Protein AF-A0A7X9UGZ6-F1 (afdb_monomer)

Nearest PDB structures (foldseek):
  1gze-assembly4_D  TM=7.733E-01  e=9.485E-01  Clostridium botulinum
  2c8e-assembly2_F  TM=8.120E-01  e=1.155E+00  Clostridium botulinum
  3bw8-assembly1_A  TM=7.948E-01  e=1.406E+00  Hathewaya limosa
  3bw8-assembly2_B  TM=7.922E-01  e=1.952E+00  Hathewaya limosa

Sequence (68 aa):
MYSAEYMLWNGSSFQELELTASSTYTMELAEQLLDHYMVRGGKTYEFLYSVLDADRKKVLFYMKEVDL

Mean predicted aligned error: 4.48 Å

pLDDT: mean 87.74, std 11.01, range [51.5, 96.94]

Structure (mmCIF, N/CA/C/O backbone):
data_AF-A0A7X9UGZ6-F1
#
_entry.id   AF-A0A7X9UGZ6-F1
#
loop_
_atom_site.group_PDB
_atom_site.id
_atom_site.type_symbol
_atom_site.label_atom_id
_atom_site.label_alt_id
_atom_site.label_comp_id
_atom_site.label_asym_id
_atom_site.label_entity_id
_atom_site.label_seq_id
_atom_site.pdbx_PDB_ins_code
_atom_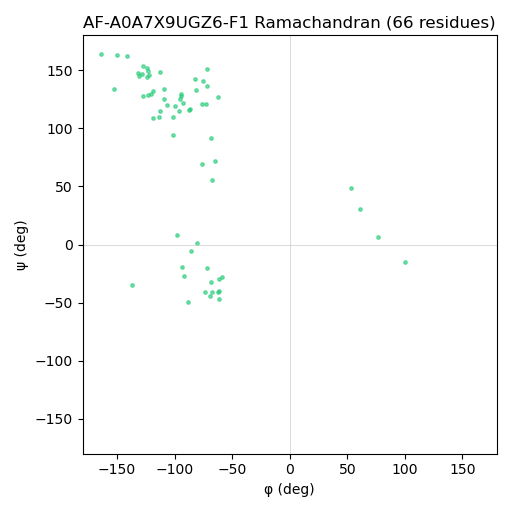site.Cartn_x
_atom_site.Cartn_y
_atom_site.Cartn_z
_atom_site.occupancy
_atom_site.B_iso_or_equiv
_atom_site.auth_seq_id
_atom_site.auth_comp_id
_atom_site.auth_asym_id
_atom_site.auth_atom_id
_atom_site.pdbx_PDB_model_num
ATOM 1 N N . MET A 1 1 ? 17.358 7.155 -8.706 1.00 78.94 1 MET A N 1
ATOM 2 C CA . MET A 1 1 ? 16.911 6.528 -7.451 1.00 78.94 1 MET A CA 1
ATOM 3 C C . MET A 1 1 ? 15.495 6.053 -7.678 1.00 78.94 1 MET A C 1
ATOM 5 O O . MET A 1 1 ? 14.804 6.739 -8.423 1.00 78.94 1 MET A O 1
ATOM 9 N N . TYR A 1 2 ? 15.110 4.891 -7.153 1.00 85.00 2 TYR A N 1
ATOM 10 C CA . TYR A 1 2 ? 13.700 4.502 -7.190 1.00 85.00 2 TYR A CA 1
ATOM 11 C C . TYR A 1 2 ? 12.908 5.363 -6.200 1.00 85.00 2 TYR A C 1
ATOM 13 O O . TYR A 1 2 ? 13.486 5.815 -5.213 1.00 85.00 2 TYR A O 1
ATOM 21 N N . SER A 1 3 ? 11.625 5.597 -6.469 1.00 87.31 3 SER A N 1
ATOM 22 C CA . SER A 1 3 ? 10.699 6.277 -5.551 1.00 87.31 3 SER A CA 1
ATOM 23 C C . SER A 1 3 ? 9.431 5.451 -5.334 1.00 87.31 3 SER A C 1
ATOM 25 O O . SER A 1 3 ? 9.041 4.682 -6.214 1.00 87.31 3 SER A O 1
ATOM 27 N N . ALA A 1 4 ? 8.775 5.626 -4.187 1.00 89.69 4 ALA A N 1
ATOM 28 C CA . ALA A 1 4 ? 7.498 4.974 -3.898 1.00 89.69 4 ALA A CA 1
ATOM 29 C C . ALA A 1 4 ? 6.319 5.737 -4.521 1.00 89.69 4 ALA A C 1
ATOM 31 O O . ALA A 1 4 ? 6.287 6.965 -4.483 1.00 89.69 4 ALA A O 1
ATOM 32 N N . GLU A 1 5 ? 5.328 5.002 -5.014 1.00 92.12 5 GLU A N 1
ATOM 33 C CA . GLU A 1 5 ? 3.957 5.476 -5.223 1.00 92.12 5 GLU A CA 1
ATOM 34 C C . GLU A 1 5 ? 3.008 4.578 -4.441 1.00 92.12 5 GLU A C 1
ATOM 36 O O . GLU A 1 5 ? 3.237 3.372 -4.340 1.00 92.12 5 GLU A O 1
ATOM 41 N N . TYR A 1 6 ? 1.930 5.148 -3.916 1.00 93.25 6 TYR A N 1
ATOM 42 C CA . TYR A 1 6 ? 0.983 4.407 -3.096 1.00 93.25 6 TYR A CA 1
ATOM 43 C C . TYR A 1 6 ? -0.398 4.452 -3.727 1.00 93.25 6 TYR A C 1
ATOM 45 O O . TYR A 1 6 ? -0.906 5.516 -4.063 1.00 93.25 6 TYR A O 1
ATOM 53 N N . MET A 1 7 ? -1.006 3.284 -3.871 1.00 95.88 7 MET A N 1
ATOM 54 C CA . MET A 1 7 ? -2.298 3.077 -4.502 1.00 95.88 7 MET A CA 1
ATOM 55 C C . MET A 1 7 ? -3.246 2.478 -3.465 1.00 95.88 7 MET A C 1
ATOM 57 O O . MET A 1 7 ? -3.094 1.322 -3.071 1.00 95.88 7 MET A O 1
ATOM 61 N N . LEU A 1 8 ? -4.219 3.261 -3.003 1.00 96.00 8 LEU A N 1
ATOM 62 C CA . LEU A 1 8 ? -5.174 2.870 -1.970 1.00 96.00 8 LEU A CA 1
ATOM 63 C C . LEU A 1 8 ? -6.461 2.316 -2.588 1.00 96.00 8 LEU A C 1
ATOM 65 O O . LEU A 1 8 ? -7.095 2.963 -3.422 1.00 96.00 8 LEU A O 1
ATOM 69 N N . TRP A 1 9 ? -6.869 1.130 -2.148 1.00 96.94 9 TRP A N 1
ATOM 70 C CA . TRP A 1 9 ? -8.163 0.544 -2.476 1.00 96.94 9 TRP A CA 1
ATOM 71 C C . TRP A 1 9 ? -9.290 1.269 -1.737 1.00 96.94 9 TRP A C 1
ATOM 73 O O . TRP A 1 9 ? -9.332 1.269 -0.508 1.00 96.94 9 TRP A O 1
ATOM 83 N N . ASN A 1 10 ? -10.239 1.838 -2.482 1.00 92.44 10 ASN A N 1
ATOM 84 C CA . ASN A 1 10 ? -11.395 2.552 -1.920 1.00 92.44 10 ASN A CA 1
ATOM 85 C C . ASN A 1 10 ? -12.683 1.703 -1.840 1.00 92.44 10 ASN A C 1
ATOM 87 O O . ASN A 1 10 ? -13.759 2.244 -1.598 1.00 92.44 10 ASN A O 1
ATOM 91 N N . GLY A 1 11 ? -12.602 0.395 -2.113 1.00 93.25 11 GLY A N 1
ATOM 92 C CA . GLY A 1 11 ? -13.765 -0.494 -2.244 1.00 93.25 11 GLY A CA 1
ATOM 93 C C . GLY A 1 11 ? -14.182 -0.798 -3.688 1.00 93.25 11 GLY A C 1
ATOM 94 O O . GLY A 1 11 ? -14.921 -1.754 -3.908 1.00 93.25 11 GLY A O 1
ATOM 95 N N . SER A 1 12 ? -13.696 -0.032 -4.670 1.00 95.31 12 SER A N 1
ATOM 96 C CA . SER A 1 12 ? -14.054 -0.184 -6.092 1.00 95.31 12 SER A CA 1
ATOM 97 C C . SER A 1 12 ? -12.871 -0.073 -7.055 1.00 95.31 12 SER A C 1
ATOM 99 O O . SER A 1 12 ? -12.833 -0.764 -8.072 1.00 95.31 12 SER A O 1
ATOM 101 N N . SER A 1 13 ? -11.897 0.780 -6.742 1.00 95.62 13 SER A N 1
ATOM 102 C CA . SER A 1 13 ? -10.704 1.005 -7.547 1.00 95.62 13 SER A CA 1
ATOM 103 C C . SER A 1 13 ? -9.526 1.404 -6.666 1.00 95.62 13 SER A C 1
ATOM 105 O O . SER A 1 13 ? -9.695 1.859 -5.532 1.00 95.62 13 SER A O 1
ATOM 107 N N . PHE A 1 14 ? -8.326 1.292 -7.225 1.00 96.44 14 PHE A N 1
ATOM 108 C CA . PHE A 1 14 ? -7.139 1.898 -6.642 1.00 96.44 14 PHE A CA 1
ATOM 109 C C . PHE A 1 14 ? -7.056 3.377 -7.019 1.00 96.44 14 PHE A C 1
ATOM 111 O O . PHE A 1 14 ? -7.251 3.733 -8.182 1.00 96.44 14 PHE A O 1
ATOM 118 N N . GLN A 1 15 ? -6.792 4.227 -6.03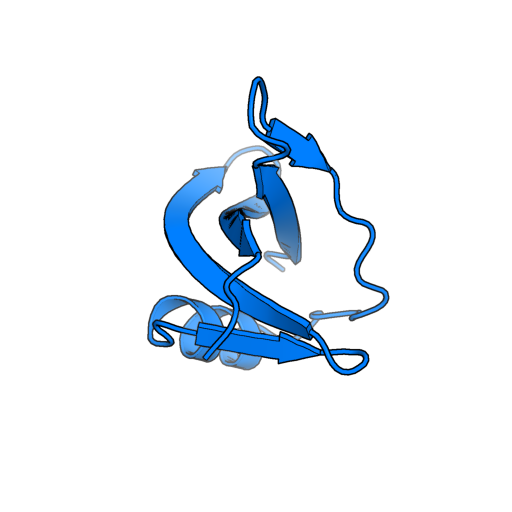2 1.00 95.44 15 GLN A N 1
ATOM 119 C CA . GLN A 1 15 ? -6.543 5.655 -6.214 1.00 95.44 15 GLN A CA 1
ATOM 120 C C . GLN A 1 15 ? -5.191 6.016 -5.615 1.00 95.44 15 GLN A C 1
ATOM 122 O O . GLN A 1 15 ? -4.797 5.459 -4.592 1.00 95.44 15 GLN A O 1
ATOM 127 N N . GLU A 1 16 ? -4.483 6.939 -6.256 1.00 93.12 16 GLU A N 1
ATOM 128 C CA . GLU A 1 16 ? -3.200 7.412 -5.751 1.00 93.12 16 GLU A CA 1
ATOM 129 C C . GLU A 1 16 ? -3.396 8.083 -4.388 1.00 93.12 16 GLU A C 1
ATOM 131 O O . GLU A 1 16 ? -4.239 8.967 -4.223 1.00 93.12 16 GLU A O 1
ATOM 136 N N . LEU A 1 17 ? -2.630 7.628 -3.400 1.00 90.12 17 LEU A N 1
ATOM 137 C CA . LEU A 1 17 ? -2.545 8.260 -2.098 1.00 90.12 17 LEU A CA 1
ATOM 138 C C . LEU A 1 17 ? -1.257 9.069 -2.043 1.00 90.12 17 LEU A C 1
ATOM 140 O O . LEU A 1 17 ? -0.162 8.509 -1.944 1.00 90.12 17 LEU A O 1
ATOM 144 N N . GLU A 1 18 ? -1.397 10.393 -2.045 1.00 83.69 18 GLU A N 1
ATOM 145 C CA . GLU A 1 18 ? -0.280 11.291 -1.777 1.00 83.69 18 GLU A CA 1
ATOM 146 C C . GLU A 1 18 ? 0.138 11.168 -0.312 1.00 83.69 18 GLU A C 1
ATOM 148 O O . GLU A 1 18 ? -0.356 11.839 0.596 1.00 83.69 18 GLU A O 1
ATOM 153 N N . LEU A 1 19 ? 1.082 10.270 -0.077 1.00 77.25 19 LEU A N 1
ATOM 154 C CA . LEU A 1 19 ? 1.808 10.216 1.168 1.00 77.25 19 LEU A CA 1
ATOM 155 C C . LEU A 1 19 ? 2.996 11.160 1.045 1.00 77.25 19 LEU A C 1
ATOM 157 O O . LEU A 1 19 ? 3.901 10.930 0.250 1.00 77.25 19 LEU A O 1
ATOM 161 N N . THR A 1 20 ? 3.019 12.209 1.865 1.00 60.38 20 THR A N 1
ATOM 162 C CA . THR A 1 20 ? 4.145 13.144 2.012 1.00 60.38 20 THR A CA 1
ATOM 163 C C . THR A 1 20 ? 5.355 12.454 2.651 1.00 60.38 20 THR A C 1
ATOM 165 O O . THR A 1 20 ? 5.816 12.815 3.727 1.00 60.38 20 THR A O 1
ATOM 168 N N . ALA A 1 21 ? 5.841 11.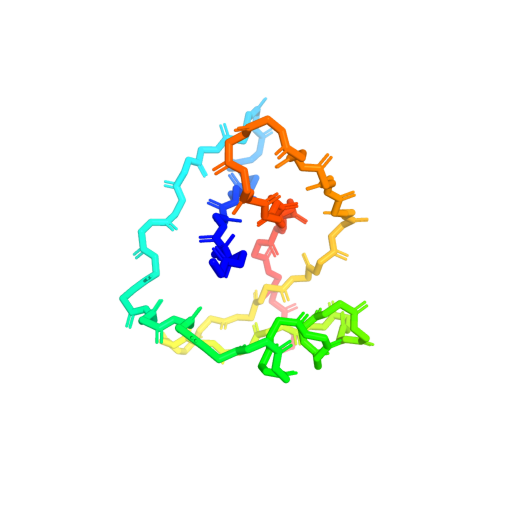356 2.080 1.00 54.22 21 ALA A N 1
ATOM 169 C CA . ALA A 1 21 ? 7.148 10.803 2.389 1.00 54.22 21 ALA A CA 1
ATOM 170 C C . ALA A 1 21 ? 8.004 10.949 1.146 1.00 54.22 21 ALA A C 1
ATOM 172 O O . ALA A 1 21 ? 7.812 10.270 0.143 1.00 54.22 21 ALA A O 1
ATOM 173 N N . SER A 1 22 ? 8.970 11.849 1.260 1.00 51.50 22 SER A N 1
ATOM 174 C CA . SER A 1 22 ? 10.154 11.879 0.424 1.00 51.50 22 SER A CA 1
ATOM 175 C C . SER A 1 22 ? 10.969 10.614 0.712 1.00 51.50 22 SER A C 1
ATOM 177 O O . SER A 1 22 ? 11.996 10.708 1.375 1.00 51.50 22 SER A O 1
ATOM 179 N N . SER A 1 23 ? 10.519 9.431 0.276 1.00 53.28 23 SER A N 1
ATOM 180 C CA . SER A 1 23 ? 11.344 8.220 0.349 1.00 53.28 23 SER A CA 1
ATOM 181 C C . SER A 1 23 ? 12.395 8.274 -0.754 1.00 53.28 23 SER A C 1
ATOM 183 O O . SER A 1 23 ? 12.358 7.583 -1.770 1.00 53.28 23 SER A O 1
ATOM 185 N N . THR A 1 24 ? 13.337 9.198 -0.578 1.00 56.12 24 THR A N 1
ATOM 186 C CA . THR A 1 24 ? 14.493 9.373 -1.452 1.00 56.12 24 THR A CA 1
ATOM 187 C C . THR A 1 24 ? 15.583 8.363 -1.114 1.00 56.12 24 THR A C 1
ATOM 189 O O . THR A 1 24 ? 16.635 8.418 -1.732 1.00 56.12 24 THR A O 1
ATOM 192 N N . TYR A 1 25 ? 15.387 7.464 -0.143 1.00 63.81 25 TYR A N 1
ATOM 193 C CA . TYR A 1 25 ? 16.396 6.504 0.291 1.00 63.81 25 TYR A CA 1
ATOM 194 C C . TYR A 1 25 ? 16.043 5.071 -0.129 1.00 63.81 25 TYR A C 1
ATOM 196 O O . TYR A 1 25 ? 14.987 4.542 0.199 1.00 63.81 25 TYR A O 1
ATOM 204 N N . THR A 1 26 ? 16.967 4.406 -0.831 1.00 73.62 26 THR A N 1
ATOM 205 C CA . THR A 1 26 ? 16.800 3.027 -1.332 1.00 73.62 26 THR A CA 1
ATOM 206 C C . THR A 1 26 ? 16.525 2.014 -0.212 1.00 73.62 26 THR A C 1
ATOM 208 O O . THR A 1 26 ? 15.878 1.002 -0.457 1.00 73.62 26 THR A O 1
ATOM 211 N N . MET A 1 27 ? 17.010 2.276 1.006 1.00 80.56 2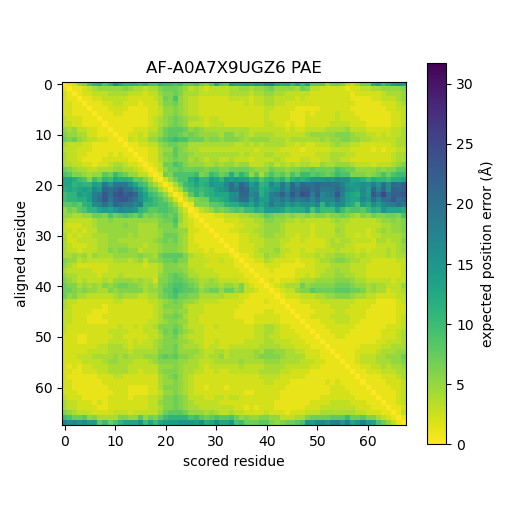7 MET A N 1
ATOM 212 C CA . MET A 1 27 ? 16.820 1.394 2.162 1.00 80.56 27 MET A CA 1
ATOM 213 C C . MET A 1 27 ? 15.389 1.444 2.708 1.00 80.56 27 MET A C 1
ATOM 215 O O . MET A 1 27 ? 14.824 0.390 2.960 1.00 80.56 27 MET A O 1
ATOM 219 N N . GLU A 1 28 ? 14.769 2.625 2.776 1.00 82.94 28 GLU A N 1
ATOM 220 C CA . GLU A 1 28 ? 13.371 2.775 3.215 1.00 82.94 28 GLU A CA 1
ATOM 221 C C . GLU A 1 28 ? 12.417 2.030 2.274 1.00 82.94 28 GLU A C 1
ATOM 223 O O . GLU A 1 28 ? 11.505 1.340 2.713 1.00 82.94 28 GLU A O 1
ATOM 228 N N . LEU A 1 29 ? 12.670 2.102 0.963 1.00 86.44 29 LEU A N 1
ATOM 229 C CA . LEU A 1 29 ? 11.917 1.326 -0.024 1.00 86.44 29 LEU A CA 1
ATOM 230 C C . LEU A 1 29 ? 12.067 -0.185 0.181 1.00 86.44 29 LEU A C 1
ATOM 232 O O . LEU A 1 29 ? 11.101 -0.924 0.007 1.00 86.44 29 LEU A O 1
ATOM 236 N N . ALA A 1 30 ? 13.273 -0.648 0.514 1.00 86.25 30 ALA A N 1
ATOM 237 C CA . ALA A 1 30 ? 13.518 -2.060 0.776 1.00 86.25 30 ALA A CA 1
ATOM 238 C C . ALA A 1 30 ? 12.809 -2.526 2.055 1.00 86.25 30 ALA A C 1
ATOM 240 O O . ALA A 1 30 ? 12.224 -3.602 2.051 1.00 86.25 30 ALA A O 1
ATOM 241 N N . GLU A 1 31 ? 12.815 -1.714 3.112 1.00 87.19 31 GLU A N 1
ATOM 242 C CA . GLU A 1 31 ? 12.082 -1.985 4.355 1.00 87.19 31 GLU A CA 1
ATOM 243 C C . GLU A 1 31 ? 10.574 -2.075 4.096 1.00 87.19 31 GLU A C 1
ATOM 245 O O . GLU A 1 31 ? 9.953 -3.074 4.443 1.00 87.19 31 GLU A O 1
ATOM 250 N N . GLN A 1 32 ? 10.007 -1.121 3.354 1.00 86.44 32 GLN A N 1
ATOM 251 C CA . GLN A 1 32 ? 8.585 -1.134 2.998 1.00 86.44 32 GLN A CA 1
ATOM 252 C C . GLN A 1 32 ? 8.167 -2.356 2.173 1.00 86.44 32 GLN A C 1
ATOM 254 O O . GLN A 1 32 ? 7.024 -2.793 2.256 1.00 86.44 32 GLN A O 1
ATOM 259 N N . LEU A 1 33 ? 9.071 -2.918 1.367 1.00 88.19 33 LEU A N 1
ATOM 260 C CA . LEU A 1 33 ? 8.809 -4.157 0.628 1.00 88.19 33 LEU A CA 1
ATOM 261 C C . LEU A 1 33 ? 8.775 -5.399 1.529 1.00 88.19 33 LEU A C 1
ATOM 263 O O . LEU A 1 33 ? 8.246 -6.427 1.110 1.00 88.19 33 LEU A O 1
ATOM 267 N N . LEU A 1 34 ? 9.362 -5.323 2.724 1.00 90.75 34 LEU A N 1
ATOM 268 C CA . LEU A 1 34 ? 9.365 -6.396 3.718 1.00 90.75 34 LEU A CA 1
ATOM 269 C C . LEU A 1 34 ? 8.218 -6.258 4.726 1.00 90.75 34 LEU A C 1
ATOM 271 O O . LEU A 1 34 ? 7.851 -7.245 5.368 1.00 90.75 34 LEU A O 1
ATOM 275 N N . ASP A 1 35 ? 7.644 -5.064 4.849 1.00 90.19 35 ASP A N 1
ATOM 276 C CA . ASP A 1 35 ? 6.524 -4.797 5.739 1.00 90.19 35 ASP A CA 1
ATOM 277 C C . ASP A 1 35 ? 5.205 -5.346 5.185 1.00 90.19 35 ASP A C 1
ATOM 279 O O . ASP A 1 35 ? 4.891 -5.243 4.000 1.00 90.19 35 ASP A O 1
ATOM 283 N N . HIS A 1 36 ? 4.379 -5.894 6.078 1.00 91.31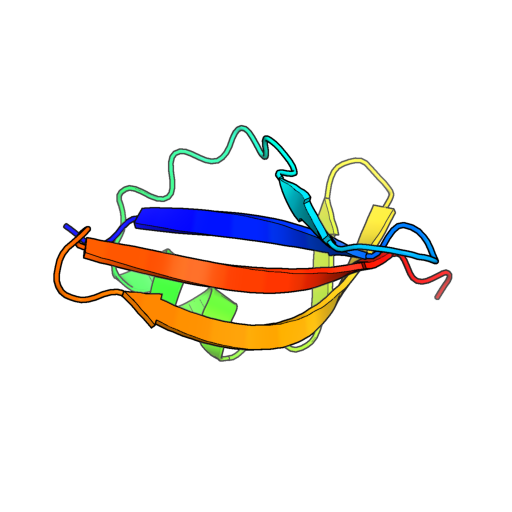 36 HIS A N 1
ATOM 284 C CA . HIS A 1 36 ? 3.007 -6.280 5.739 1.00 91.31 36 HIS A CA 1
ATOM 285 C C . HIS A 1 36 ? 1.999 -5.154 6.012 1.00 91.31 36 HIS A C 1
ATOM 287 O O . HIS A 1 36 ? 0.977 -5.051 5.332 1.00 91.31 36 HIS A O 1
ATOM 293 N N . TYR A 1 37 ? 2.310 -4.278 6.972 1.00 93.19 37 TYR A N 1
ATOM 294 C CA . TYR A 1 37 ? 1.462 -3.159 7.371 1.00 93.19 37 TYR A CA 1
ATOM 295 C C . TYR A 1 37 ? 2.257 -1.860 7.453 1.00 93.19 37 TYR A C 1
ATOM 297 O O . TYR A 1 37 ? 3.411 -1.850 7.869 1.00 93.19 37 TYR A O 1
ATOM 305 N N . MET A 1 38 ? 1.594 -0.750 7.147 1.00 90.88 38 MET A N 1
ATOM 306 C CA . MET A 1 38 ? 2.091 0.603 7.360 1.00 90.88 38 MET A CA 1
ATOM 307 C C . MET A 1 38 ? 1.099 1.372 8.230 1.00 90.88 38 MET A C 1
ATOM 309 O O . MET A 1 38 ? -0.084 1.452 7.906 1.00 90.88 38 MET A O 1
ATOM 313 N N . VAL A 1 39 ? 1.581 1.997 9.303 1.00 91.00 39 VAL A N 1
ATOM 314 C CA . VAL A 1 39 ? 0.765 2.861 10.167 1.00 91.00 39 VAL A CA 1
ATOM 315 C C . VAL A 1 39 ? 1.143 4.313 9.920 1.00 91.00 39 VAL A C 1
ATOM 317 O O . VAL A 1 39 ? 2.294 4.706 10.109 1.00 91.00 39 VA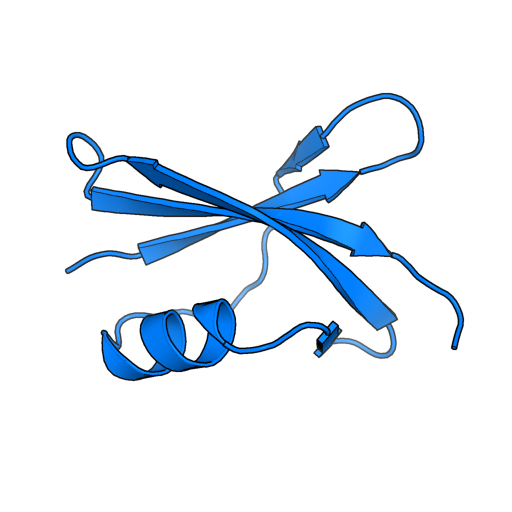L A O 1
ATOM 320 N N . ARG A 1 40 ? 0.184 5.135 9.485 1.00 86.50 40 ARG A N 1
ATOM 321 C CA . ARG A 1 40 ? 0.440 6.546 9.179 1.00 86.50 40 ARG A CA 1
ATOM 322 C C . ARG A 1 40 ? -0.796 7.417 9.347 1.00 86.50 40 ARG A C 1
ATOM 324 O O . ARG A 1 40 ? -1.872 7.085 8.866 1.00 86.50 40 ARG A O 1
ATOM 331 N N . GLY A 1 41 ? -0.630 8.567 10.005 1.00 84.12 41 GLY A N 1
ATOM 332 C CA . GLY A 1 41 ? -1.723 9.526 10.213 1.00 84.12 41 GLY A CA 1
ATOM 333 C C . GLY A 1 41 ? -2.893 8.959 11.024 1.00 84.12 41 GLY A C 1
ATOM 334 O O . GLY A 1 41 ? -4.031 9.339 10.782 1.00 84.12 41 GLY A O 1
ATOM 335 N N . GLY A 1 42 ? -2.623 8.020 11.939 1.00 88.19 42 GLY A N 1
ATOM 336 C CA . GLY A 1 42 ? -3.653 7.334 12.729 1.00 88.19 42 GLY A CA 1
ATOM 337 C C . GLY A 1 42 ? -4.423 6.249 11.971 1.00 88.19 42 GLY A C 1
ATOM 338 O O . GLY A 1 42 ? -5.380 5.715 12.516 1.00 88.19 42 GLY A O 1
ATOM 339 N N . LYS A 1 43 ? -4.016 5.923 10.740 1.00 91.50 43 LYS A N 1
ATOM 340 C CA . LYS A 1 43 ? -4.603 4.863 9.917 1.00 91.50 43 LYS A CA 1
ATOM 341 C C . LYS A 1 43 ? -3.615 3.727 9.716 1.00 91.50 43 LYS A C 1
ATOM 343 O O . LYS A 1 43 ? -2.410 3.977 9.618 1.00 91.50 43 LYS A O 1
ATOM 348 N N . THR A 1 44 ? -4.134 2.511 9.593 1.00 94.25 44 THR A N 1
ATOM 349 C CA . THR A 1 44 ? -3.337 1.337 9.243 1.00 94.25 44 THR A CA 1
ATOM 350 C C . THR A 1 44 ? -3.663 0.886 7.829 1.00 94.25 44 THR A C 1
ATOM 352 O O . THR A 1 44 ? -4.825 0.795 7.436 1.00 94.25 44 THR A O 1
ATOM 355 N N . TYR A 1 45 ? -2.618 0.610 7.059 1.00 94.69 45 TYR A N 1
ATOM 356 C CA . TYR A 1 45 ? -2.700 0.134 5.689 1.00 94.69 45 TYR A CA 1
ATOM 357 C C . TYR A 1 45 ? -2.051 -1.243 5.599 1.00 94.69 45 TYR A C 1
ATOM 359 O O . TYR A 1 45 ? -0.942 -1.429 6.090 1.00 94.69 45 TYR A O 1
ATOM 367 N N . GLU A 1 46 ? -2.723 -2.196 4.964 1.00 95.56 46 GLU A N 1
ATOM 368 C CA . GLU A 1 46 ? -2.162 -3.506 4.618 1.00 95.56 46 GLU A CA 1
ATOM 369 C C . GLU A 1 46 ? -1.613 -3.453 3.191 1.00 95.56 46 GLU A C 1
ATOM 371 O O . GLU A 1 46 ? -2.328 -3.035 2.272 1.00 95.56 46 GLU A O 1
ATOM 376 N N . PHE A 1 47 ? -0.367 -3.889 2.993 1.00 95.06 47 PHE A N 1
ATOM 377 C CA . PHE A 1 47 ? 0.204 -4.057 1.659 1.00 95.06 47 PHE A CA 1
ATOM 378 C C . PHE A 1 47 ? -0.354 -5.326 1.009 1.00 95.06 47 PHE A C 1
ATOM 380 O O . PHE A 1 47 ? -0.190 -6.432 1.519 1.00 95.06 47 PHE A O 1
ATOM 387 N N . LEU A 1 48 ? -0.999 -5.158 -0.144 1.00 95.38 48 LEU A N 1
ATOM 388 C CA . LEU A 1 48 ? -1.597 -6.245 -0.917 1.00 95.38 48 LEU A CA 1
ATOM 389 C C . LEU A 1 48 ? -0.590 -6.846 -1.897 1.00 95.38 48 LEU A C 1
ATOM 391 O O . LEU A 1 48 ? -0.439 -8.062 -1.977 1.00 95.38 48 LEU A O 1
ATOM 395 N N . TYR A 1 49 ? 0.073 -5.985 -2.668 1.00 94.94 49 TYR A N 1
ATOM 396 C CA . TYR A 1 49 ? 1.150 -6.347 -3.585 1.00 94.94 49 TYR A CA 1
ATOM 397 C C . TYR A 1 49 ? 1.940 -5.103 -4.001 1.00 94.94 49 TYR A C 1
ATOM 399 O O . TYR A 1 49 ? 1.482 -3.968 -3.848 1.00 94.94 49 TYR A O 1
ATOM 407 N N . SER A 1 50 ? 3.126 -5.323 -4.563 1.00 94.12 50 SER A N 1
ATOM 408 C CA . SER A 1 50 ? 3.967 -4.271 -5.126 1.00 94.12 50 SER A CA 1
ATOM 409 C C . SER A 1 50 ? 4.305 -4.547 -6.589 1.00 94.12 50 SER A C 1
ATOM 411 O O . SER A 1 50 ? 4.340 -5.694 -7.039 1.00 94.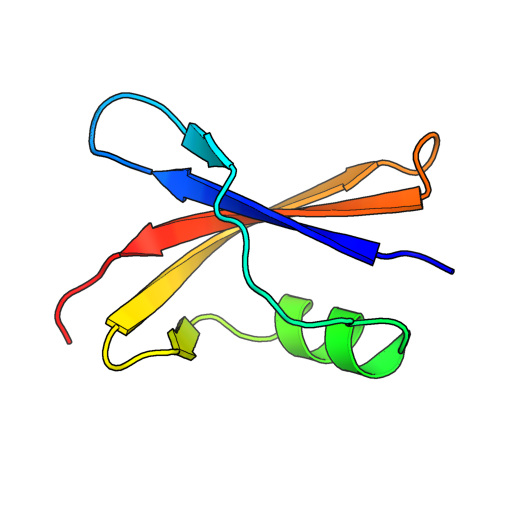12 50 SER A O 1
ATOM 413 N N . VAL A 1 51 ? 4.531 -3.479 -7.352 1.00 95.12 51 VAL A N 1
ATOM 414 C CA . VAL A 1 51 ? 4.957 -3.547 -8.754 1.00 95.12 51 VAL A CA 1
ATOM 415 C C . VAL A 1 51 ? 6.198 -2.689 -8.936 1.00 95.12 51 VAL A C 1
ATOM 417 O O . VAL A 1 51 ? 6.205 -1.509 -8.587 1.00 95.12 51 VAL A O 1
ATOM 420 N N . LEU A 1 52 ? 7.242 -3.277 -9.517 1.00 93.12 52 LEU A N 1
ATOM 421 C CA . LEU A 1 52 ? 8.422 -2.541 -9.949 1.00 93.12 52 LEU A CA 1
ATOM 422 C C . LEU A 1 52 ? 8.196 -1.995 -11.360 1.00 93.12 52 LEU A C 1
ATOM 424 O O . LEU A 1 52 ? 8.092 -2.758 -12.317 1.00 93.12 52 LEU A O 1
ATOM 428 N N . ASP A 1 53 ? 8.183 -0.675 -11.485 1.00 93.12 53 ASP A N 1
ATOM 429 C CA . ASP A 1 53 ? 8.207 0.025 -12.762 1.00 93.12 53 ASP A CA 1
ATOM 430 C C . ASP A 1 53 ? 9.629 0.537 -13.022 1.00 93.12 53 ASP A C 1
ATOM 432 O O . ASP A 1 53 ? 10.049 1.591 -12.531 1.00 93.12 53 ASP A O 1
ATOM 436 N N . ALA A 1 54 ? 10.404 -0.258 -13.757 1.00 91.25 54 ALA A N 1
ATOM 437 C CA . ALA A 1 54 ? 11.799 0.053 -14.052 1.00 91.25 54 ALA A CA 1
ATOM 438 C C . ALA A 1 54 ? 11.948 1.268 -14.984 1.00 91.25 54 ALA A C 1
ATOM 440 O O . ALA A 1 54 ? 12.902 2.036 -14.832 1.00 91.25 54 ALA A O 1
ATOM 441 N N . ASP A 1 55 ? 10.990 1.479 -15.892 1.00 95.12 55 ASP A N 1
ATOM 442 C CA . ASP A 1 55 ? 11.018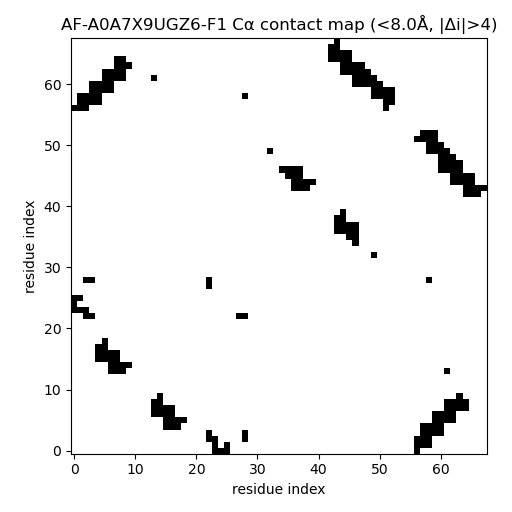 2.566 -16.873 1.00 95.12 55 ASP A CA 1
ATOM 443 C C . ASP A 1 55 ? 10.839 3.924 -16.191 1.00 95.12 55 ASP A C 1
ATOM 445 O O . ASP A 1 55 ? 11.593 4.868 -16.443 1.00 95.12 55 ASP A O 1
ATOM 449 N N . ARG A 1 56 ? 9.886 4.014 -15.256 1.00 91.62 56 ARG A N 1
ATOM 450 C CA . ARG A 1 56 ? 9.643 5.223 -14.456 1.00 91.62 56 ARG A CA 1
ATOM 451 C C . ARG A 1 56 ? 10.525 5.310 -13.210 1.00 91.62 56 ARG A C 1
ATOM 453 O O . ARG A 1 56 ? 10.503 6.337 -12.535 1.00 91.62 56 ARG A O 1
ATOM 460 N N . LYS A 1 57 ? 11.311 4.268 -12.911 1.00 90.94 57 LYS A N 1
ATOM 461 C CA . LYS A 1 57 ? 12.072 4.104 -11.660 1.00 90.94 57 LYS A CA 1
ATOM 462 C C . LYS A 1 57 ? 11.170 4.254 -10.432 1.00 90.94 57 LYS A C 1
ATOM 464 O O . LYS A 1 57 ? 11.501 4.982 -9.497 1.00 90.94 57 LYS A O 1
ATOM 469 N N . LYS A 1 58 ? 10.027 3.566 -10.429 1.00 90.75 58 LYS A N 1
ATOM 470 C CA . LYS A 1 58 ? 9.053 3.605 -9.331 1.00 90.75 58 LYS A CA 1
ATOM 471 C C . LYS A 1 58 ? 8.773 2.219 -8.770 1.00 90.75 58 LYS A C 1
ATOM 473 O O . LYS A 1 58 ? 8.826 1.226 -9.488 1.00 90.75 58 LYS A O 1
ATOM 478 N N . VAL A 1 59 ? 8.463 2.170 -7.483 1.00 91.62 59 VAL A N 1
ATOM 479 C CA . VAL A 1 59 ? 7.867 1.006 -6.826 1.00 91.62 59 VAL A CA 1
ATOM 480 C C . VAL A 1 59 ? 6.456 1.408 -6.429 1.00 91.62 59 VAL A C 1
ATOM 482 O O . VAL A 1 59 ? 6.275 2.326 -5.633 1.00 91.62 59 VAL A O 1
ATOM 485 N N . LEU A 1 60 ? 5.463 0.758 -7.024 1.00 93.94 60 LEU A N 1
ATOM 486 C CA . LEU A 1 60 ? 4.059 1.011 -6.737 1.00 93.94 60 LEU A CA 1
ATOM 487 C C . LEU A 1 60 ? 3.612 0.044 -5.650 1.00 93.94 60 LEU A C 1
ATOM 489 O O . LEU A 1 60 ? 3.670 -1.169 -5.849 1.00 93.94 60 LEU A O 1
ATOM 493 N N . PHE A 1 61 ? 3.136 0.576 -4.535 1.00 94.50 61 PHE A N 1
ATOM 494 C CA . PHE A 1 61 ? 2.551 -0.189 -3.448 1.00 94.50 61 PHE A CA 1
ATOM 495 C C . PHE A 1 61 ? 1.034 -0.131 -3.531 1.00 94.50 61 PHE A C 1
ATOM 497 O O . PHE A 1 61 ? 0.439 0.940 -3.424 1.00 94.50 61 PHE A O 1
ATOM 504 N N . TYR A 1 62 ? 0.403 -1.287 -3.693 1.00 96.12 62 TYR A N 1
ATOM 505 C CA . TYR A 1 62 ? -1.044 -1.421 -3.657 1.00 96.12 62 TYR A CA 1
ATOM 506 C C . TYR A 1 62 ? -1.460 -1.835 -2.256 1.00 96.12 62 TYR A C 1
ATOM 508 O O . TYR A 1 62 ? -0.968 -2.828 -1.721 1.00 96.12 62 TYR A O 1
ATOM 516 N N . MET A 1 63 ? -2.356 -1.063 -1.655 1.00 96.31 63 MET A N 1
ATOM 517 C CA . MET A 1 63 ? -2.715 -1.198 -0.250 1.00 96.31 63 MET A CA 1
ATOM 518 C C . MET A 1 63 ? -4.210 -0.991 -0.021 1.00 96.31 63 MET A C 1
ATOM 520 O O . MET A 1 63 ? -4.908 -0.412 -0.853 1.00 96.31 63 MET A O 1
ATOM 524 N N . LYS A 1 64 ? -4.702 -1.439 1.130 1.00 96.31 64 LYS A N 1
ATOM 525 C CA . LYS A 1 64 ? -6.057 -1.151 1.626 1.00 96.31 64 LYS A CA 1
ATOM 526 C C . LYS A 1 64 ? -5.978 -0.625 3.056 1.00 96.31 64 LYS A C 1
ATOM 528 O O . LYS A 1 64 ? -5.099 -1.037 3.808 1.00 96.31 64 LYS A O 1
ATOM 533 N N . GLU A 1 65 ? -6.888 0.268 3.424 1.00 95.38 65 GLU A N 1
ATOM 534 C CA . GLU A 1 65 ? -7.063 0.677 4.822 1.00 95.38 65 GLU A CA 1
ATOM 535 C C . GLU A 1 65 ? -7.717 -0.472 5.603 1.00 95.38 65 GLU A C 1
ATOM 537 O O . GLU A 1 65 ? -8.637 -1.123 5.101 1.00 95.38 65 GLU A O 1
ATOM 542 N N . VAL A 1 66 ? -7.216 -0.743 6.806 1.00 94.56 66 VAL A N 1
ATOM 543 C CA . VAL A 1 66 ? -7.730 -1.780 7.707 1.00 94.56 66 VAL A CA 1
ATOM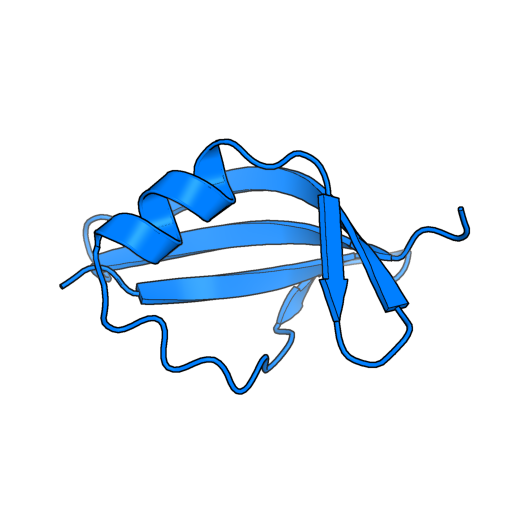 544 C C . VAL A 1 66 ? -7.928 -1.206 9.105 1.00 94.56 66 VAL A C 1
ATOM 546 O O . VAL A 1 66 ? -7.156 -0.355 9.548 1.00 94.56 66 VAL A O 1
ATOM 549 N N . ASP A 1 67 ? -8.962 -1.691 9.786 1.00 88.38 67 ASP A N 1
ATOM 550 C CA . ASP A 1 67 ? -9.201 -1.435 11.206 1.00 88.38 67 ASP A CA 1
ATOM 551 C C . ASP A 1 67 ? -8.634 -2.630 11.989 1.00 88.38 67 ASP A C 1
ATOM 553 O O . ASP A 1 67 ? -9.065 -3.766 11.759 1.00 88.38 67 ASP A O 1
ATOM 557 N N . LEU A 1 68 ? -7.603 -2.391 12.806 1.00 77.88 68 LEU A N 1
ATOM 558 C CA . LEU A 1 68 ? -6.881 -3.407 13.591 1.00 77.88 68 LEU A CA 1
ATOM 559 C C . LEU A 1 68 ? -7.100 -3.204 15.089 1.00 77.88 68 LEU A C 1
ATOM 561 O O . LEU A 1 68 ? -7.026 -2.038 15.537 1.00 77.88 68 LEU A O 1
#

Foldseek 3Di:
DAEEWEWEDPPPGTDTDPDPDPPVDPVVVVVVQVDQWDADPNWIKGFPDWDQDVVVSYIYTYIYTDDD

Secondary structure (DSSP, 8-state):
--EEEEEEE-SSSEEE---------HHHHHHHHH-SEEEETTEEEEEEEEEEETTTTEEEEEEEEE--

Radius of gyration: 11.61 Å; Cα contacts (8 Å, |Δi|>4): 119; chains: 1; bounding box: 31×20×30 Å

Solvent-accessible surface area (backbone atoms only — not comparable to full-atom values): 4151 Å² total; per-residue (Å²): 124,58,37,77,45,39,29,37,47,76,88,85,53,73,40,81,47,90,64,95,63,88,51,79,45,72,63,59,58,53,51,57,74,71,45,58,65,49,79,57,96,94,40,38,30,38,58,75,52,73,47,82,37,75,90,80,33,32,38,40,39,34,28,34,77,52,93,130